Protein AF-A0A0D2BP57-F1 (afdb_monomer)

Organism: NCBI:txid348802

Secondary structure (DSSP, 8-state):
--HHHHHHHHHHHHHHHHHHTTEEEEEE-HHHHHHHHHHHHHHHTTSGGGSSS--TTB-TTS-B-SS-SS-HHHHHHHHHT--GGGEEEEESS-TTGGGTT---SGGGSTT--TTTT----TTS-HHHHHHHHHHHHHHHHS--

Radius of gyration: 25.14 Å; Cα contacts (8 Å, |Δi|>4): 83; chains: 1; bounding box: 43×56×70 Å

Nearest PDB structures (foldseek):
  3up4-assembly3_A  TM=8.347E-01  e=2.269E-01  Pseudomonas putida

Sequence (144 aa):
MGALEGTADYFVRLIRKFSIQQALSFDVKQRVQDDFNTHTQTVMQNLVWTGSCRSWFKNSRGRITGVWPGSGLHYREFLQSDRWEDFEWKYNGNHFDSWGLGFSQAEREENADLSYWIKTYPNMPLDALQRVYDDQDLARRGAC

Mean predicted aligned error: 10.17 Å

pLDDT: mean 86.43, std 13.28, range [38.19, 98.56]

Solvent-accessible surface area (backbone atoms only — not comparable to full-atom values): 9074 Å² total; per-residue (Å²): 137,52,73,68,53,45,50,51,52,37,52,52,54,52,51,50,52,38,62,63,52,50,47,71,49,72,48,73,35,66,69,54,56,50,51,52,52,55,50,38,56,61,54,38,70,82,38,84,85,61,52,93,70,89,48,95,42,38,49,99,85,65,49,79,74,69,72,74,82,66,54,74,65,57,53,43,52,57,52,70,60,65,66,64,84,53,41,48,78,40,65,69,87,58,85,64,61,60,46,72,90,66,73,56,74,52,82,73,42,98,84,51,71,87,58,74,84,71,72,90,54,99,80,59,60,67,71,64,54,51,55,54,53,53,51,54,55,48,58,65,70,64,74,123

Structure (mmCIF, N/CA/C/O backbone):
data_AF-A0A0D2BP57-F1
#
_entry.id   AF-A0A0D2BP57-F1
#
loop_
_atom_site.group_PDB
_atom_site.id
_atom_site.type_symbol
_atom_site.label_atom_id
_atom_site.label_alt_id
_atom_site.label_comp_id
_atom_site.label_asym_id
_atom_site.label_entity_id
_atom_site.label_seq_id
_atom_site.pdbx_PDB_ins_code
_atom_site.Cartn_x
_atom_site.Cartn_y
_atom_site.Cartn_z
_atom_site.occupancy
_atom_site.B_iso_or_equiv
_atom_site.auth_seq_id
_atom_site.auth_comp_id
_atom_site.auth_asym_id
_atom_site.auth_atom_id
_atom_site.pdbx_PDB_model_num
ATOM 1 N N . MET A 1 1 ? 16.487 6.060 4.044 1.00 54.97 1 MET A N 1
ATOM 2 C CA . MET A 1 1 ? 15.350 5.137 4.188 1.00 54.97 1 MET A CA 1
ATOM 3 C C . MET A 1 1 ? 15.258 4.260 2.945 1.00 54.97 1 MET A C 1
ATOM 5 O O . MET A 1 1 ? 14.998 4.792 1.871 1.00 54.97 1 MET A O 1
ATOM 9 N N . GLY A 1 2 ? 15.625 2.978 3.037 1.00 85.38 2 GLY A N 1
ATOM 10 C CA . GLY A 1 2 ? 15.801 2.083 1.874 1.00 85.38 2 GLY A CA 1
ATOM 11 C C . GLY A 1 2 ? 14.509 1.409 1.387 1.00 85.38 2 GLY A C 1
ATOM 12 O O . GLY A 1 2 ? 13.473 1.507 2.036 1.00 85.38 2 GLY A O 1
ATOM 13 N N . ALA A 1 3 ? 14.566 0.670 0.269 1.00 88.62 3 ALA A N 1
ATOM 14 C CA . ALA A 1 3 ? 13.409 -0.072 -0.265 1.00 88.62 3 ALA A CA 1
ATOM 15 C C . ALA A 1 3 ? 12.840 -1.099 0.736 1.00 88.62 3 ALA A C 1
ATOM 17 O O . ALA A 1 3 ? 11.626 -1.249 0.850 1.00 88.62 3 ALA A O 1
ATOM 18 N N . LEU A 1 4 ? 13.715 -1.758 1.503 1.00 93.94 4 LEU A N 1
ATOM 19 C CA . LEU A 1 4 ? 13.321 -2.700 2.557 1.00 93.94 4 LEU A CA 1
ATOM 20 C C . LEU A 1 4 ? 12.540 -2.014 3.680 1.00 93.94 4 LEU A C 1
ATOM 22 O O . LEU A 1 4 ? 11.551 -2.550 4.162 1.00 93.94 4 LEU A O 1
ATOM 26 N N . GLU A 1 5 ? 12.960 -0.813 4.061 1.00 95.19 5 GLU A N 1
ATOM 27 C CA . GLU A 1 5 ? 12.327 -0.047 5.129 1.00 95.19 5 GLU A CA 1
ATOM 28 C C . GLU A 1 5 ? 10.946 0.460 4.710 1.00 95.19 5 GLU A C 1
ATOM 30 O O . GLU A 1 5 ? 9.987 0.291 5.453 1.00 95.19 5 GLU A O 1
ATOM 35 N N . GLY A 1 6 ? 10.814 0.974 3.480 1.00 95.19 6 GLY A N 1
ATOM 36 C CA . GLY A 1 6 ? 9.507 1.344 2.928 1.00 95.19 6 GLY A CA 1
ATOM 37 C C . GLY A 1 6 ? 8.553 0.149 2.826 1.00 95.19 6 GLY A C 1
ATOM 38 O O . GLY A 1 6 ? 7.365 0.280 3.107 1.00 95.19 6 GLY A O 1
ATOM 39 N N . THR A 1 7 ? 9.078 -1.030 2.481 1.00 96.31 7 THR A N 1
ATOM 40 C CA . THR A 1 7 ? 8.291 -2.274 2.436 1.00 96.31 7 THR A CA 1
ATOM 41 C C . THR A 1 7 ? 7.828 -2.689 3.832 1.00 96.31 7 THR A C 1
ATOM 43 O O . THR A 1 7 ? 6.660 -3.022 4.018 1.00 96.31 7 THR A O 1
ATOM 46 N N . ALA A 1 8 ? 8.721 -2.646 4.823 1.00 97.31 8 ALA A N 1
ATOM 47 C CA . ALA A 1 8 ? 8.386 -2.967 6.206 1.00 97.31 8 ALA A CA 1
ATOM 48 C C . ALA A 1 8 ? 7.322 -2.009 6.765 1.00 97.31 8 ALA A C 1
ATOM 50 O O . ALA A 1 8 ? 6.328 -2.469 7.325 1.00 97.31 8 ALA A O 1
ATOM 51 N N . ASP A 1 9 ? 7.482 -0.701 6.548 1.00 97.00 9 ASP A N 1
ATOM 52 C CA . ASP A 1 9 ? 6.501 0.313 6.950 1.00 97.00 9 ASP A CA 1
ATOM 53 C C . ASP A 1 9 ? 5.122 0.073 6.309 1.00 97.00 9 ASP A C 1
ATOM 55 O O . ASP A 1 9 ? 4.099 0.090 6.996 1.00 97.00 9 ASP A O 1
ATOM 59 N N . TYR A 1 10 ? 5.086 -0.241 5.010 1.00 97.56 10 TYR A N 1
ATOM 60 C CA . TYR A 1 10 ? 3.851 -0.604 4.313 1.00 97.56 10 TYR A CA 1
ATOM 61 C C . TYR A 1 10 ? 3.145 -1.803 4.958 1.00 97.56 10 TYR A C 1
ATOM 63 O O . TYR A 1 10 ? 1.948 -1.731 5.243 1.00 97.56 10 TYR A O 1
ATOM 71 N N . PHE A 1 11 ? 3.874 -2.886 5.251 1.00 97.50 11 PHE A N 1
ATOM 72 C CA . PHE A 1 11 ? 3.282 -4.055 5.904 1.00 97.50 11 PHE A CA 1
ATOM 73 C C . PHE A 1 11 ? 2.797 -3.752 7.323 1.00 97.50 11 PHE A C 1
ATOM 75 O O . PHE A 1 11 ? 1.740 -4.243 7.712 1.00 97.50 11 PHE A O 1
ATOM 82 N N . VAL A 1 12 ? 3.503 -2.911 8.085 1.00 97.94 12 VAL A N 1
ATOM 83 C CA . VAL A 1 12 ? 3.042 -2.472 9.412 1.00 97.94 12 VAL A CA 1
ATOM 84 C C . VAL A 1 12 ? 1.715 -1.716 9.305 1.00 97.94 12 VAL A C 1
ATOM 86 O O . VAL A 1 12 ? 0.783 -2.015 10.054 1.00 97.94 12 VAL A O 1
ATOM 89 N N . ARG A 1 13 ? 1.584 -0.779 8.355 1.00 97.75 13 ARG A N 1
ATOM 90 C CA . ARG A 1 13 ? 0.329 -0.042 8.118 1.00 97.75 13 ARG A CA 1
ATOM 91 C C . ARG A 1 13 ? -0.808 -0.968 7.672 1.00 97.75 13 ARG A C 1
ATOM 93 O O . ARG A 1 13 ? -1.917 -0.865 8.203 1.00 97.75 13 ARG A O 1
ATOM 100 N N . LEU A 1 14 ? -0.522 -1.919 6.783 1.00 97.69 14 LEU A N 1
ATOM 101 C CA . LEU A 1 14 ? -1.483 -2.920 6.312 1.00 97.69 14 LEU A CA 1
ATOM 102 C C . LEU A 1 14 ? -1.988 -3.822 7.453 1.00 97.69 14 LEU A C 1
ATOM 104 O O . LEU A 1 14 ? -3.196 -3.984 7.629 1.00 97.69 14 LEU A O 1
ATOM 108 N N . ILE A 1 15 ? -1.078 -4.362 8.271 1.00 97.56 15 ILE A N 1
ATOM 109 C CA . ILE A 1 15 ? -1.416 -5.211 9.426 1.00 97.56 15 ILE A CA 1
ATOM 110 C C . ILE A 1 15 ? -2.186 -4.409 10.479 1.00 97.56 15 ILE A C 1
ATOM 112 O O . ILE A 1 15 ? -3.158 -4.900 11.051 1.00 97.56 15 ILE A O 1
ATOM 116 N N . ARG A 1 16 ? -1.809 -3.147 10.712 1.00 96.81 16 ARG A N 1
ATOM 117 C CA . ARG A 1 16 ? -2.541 -2.265 11.627 1.00 96.81 16 ARG A CA 1
ATOM 118 C C . ARG A 1 16 ? -3.988 -2.073 11.173 1.00 96.81 16 ARG A C 1
ATOM 120 O O . ARG A 1 16 ? -4.890 -2.182 12.001 1.00 96.81 16 ARG A O 1
ATOM 127 N N . LYS A 1 17 ? -4.224 -1.836 9.877 1.00 95.50 17 LYS A N 1
ATOM 128 C CA . LYS A 1 17 ? -5.580 -1.764 9.308 1.00 95.50 17 LYS A CA 1
ATOM 129 C C . LYS A 1 17 ? -6.341 -3.075 9.513 1.00 95.50 17 LYS A C 1
ATOM 131 O O . LYS A 1 17 ? -7.482 -3.029 9.968 1.00 95.50 17 LYS A O 1
ATOM 136 N N . PHE A 1 18 ? -5.713 -4.212 9.210 1.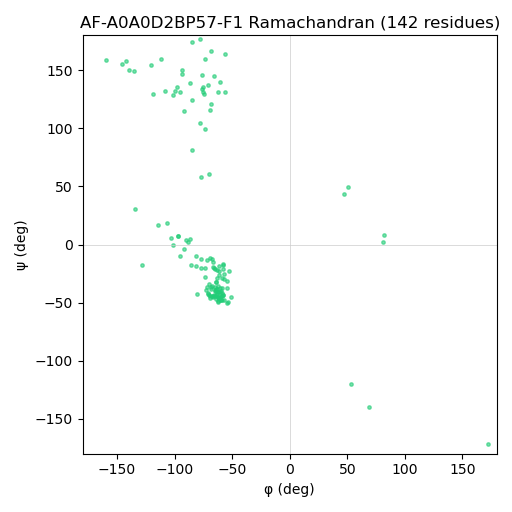00 95.38 18 PHE A N 1
ATOM 137 C CA . PHE A 1 18 ? -6.298 -5.542 9.397 1.00 95.38 18 PHE A CA 1
ATOM 138 C C . PHE A 1 18 ? -6.788 -5.755 10.837 1.00 95.38 18 PHE A C 1
ATOM 140 O O . PHE A 1 18 ? -7.953 -6.097 11.041 1.00 95.38 18 PHE A O 1
ATOM 147 N N . SER A 1 19 ? -5.941 -5.459 11.828 1.00 93.81 19 SER A N 1
ATOM 148 C CA . SER A 1 19 ? -6.280 -5.621 13.245 1.00 93.81 19 SER A CA 1
ATOM 149 C C . SER A 1 19 ? -7.342 -4.630 13.730 1.00 93.81 19 SER A C 1
ATOM 151 O O . SER A 1 19 ? -8.290 -5.040 14.392 1.00 93.81 19 SER A O 1
ATOM 153 N N . ILE A 1 20 ? -7.223 -3.336 13.397 1.00 92.31 20 ILE A N 1
ATOM 154 C CA . ILE A 1 20 ? -8.174 -2.298 13.853 1.00 92.31 20 ILE A CA 1
ATOM 155 C C . ILE A 1 20 ? -9.583 -2.554 13.315 1.00 92.31 20 ILE A C 1
ATOM 157 O O . ILE A 1 20 ? -10.573 -2.323 14.006 1.00 92.31 20 ILE A O 1
ATOM 161 N N . GLN A 1 21 ? -9.685 -3.013 12.071 1.00 93.44 21 GLN A N 1
ATOM 162 C CA . GLN A 1 21 ? -10.976 -3.264 11.439 1.00 93.44 21 GLN A CA 1
ATOM 163 C C . GLN A 1 21 ? -11.500 -4.681 11.693 1.00 93.44 21 GLN A C 1
ATOM 165 O O . GLN A 1 21 ? -12.543 -5.027 11.151 1.00 93.44 21 GLN A O 1
ATOM 170 N N . GLN A 1 22 ? -10.776 -5.498 12.470 1.00 93.94 22 GLN A N 1
ATOM 171 C CA . GLN A 1 22 ? -11.106 -6.904 12.723 1.00 93.94 22 GLN A CA 1
ATOM 172 C C . GLN A 1 22 ? -11.460 -7.666 11.435 1.00 93.94 22 GLN A C 1
ATOM 174 O O . GLN A 1 22 ? -12.424 -8.431 11.373 1.00 93.94 22 GLN A O 1
ATOM 179 N N . ALA A 1 23 ? -10.679 -7.433 10.378 1.00 95.31 23 ALA A N 1
ATOM 180 C CA . ALA A 1 23 ? -10.849 -8.169 9.136 1.00 95.31 23 ALA A CA 1
ATOM 181 C C . ALA A 1 23 ? -10.512 -9.651 9.364 1.00 95.31 23 ALA A C 1
ATOM 183 O O . ALA A 1 23 ? -9.610 -9.992 10.123 1.00 95.31 23 ALA A O 1
ATOM 184 N N . LEU A 1 24 ? -11.234 -10.540 8.686 1.00 95.62 24 LEU A N 1
ATOM 185 C CA . LEU A 1 24 ? -10.982 -11.979 8.726 1.00 95.62 24 LEU A CA 1
ATOM 186 C C . LEU A 1 24 ? -9.835 -12.357 7.784 1.00 95.62 24 LEU A C 1
ATOM 188 O O . LEU A 1 24 ? -8.970 -13.158 8.122 1.00 95.62 24 LEU A O 1
ATOM 192 N N . SER A 1 25 ? -9.837 -11.776 6.587 1.00 96.62 25 SER A N 1
ATOM 193 C CA . SER A 1 25 ? -8.806 -11.995 5.575 1.00 96.62 25 SER A CA 1
ATOM 194 C C . SER A 1 25 ? -8.803 -10.853 4.569 1.00 96.62 25 SER A C 1
ATOM 196 O O . SER A 1 25 ? -9.830 -10.203 4.364 1.00 96.62 25 SER A O 1
ATOM 198 N N . PHE A 1 26 ? -7.688 -10.671 3.876 1.00 97.00 26 PHE A N 1
ATOM 199 C CA . PHE A 1 26 ? -7.603 -9.793 2.718 1.00 97.00 26 PHE A CA 1
ATOM 200 C C . PHE A 1 26 ? -6.743 -10.430 1.633 1.00 97.00 26 PHE A C 1
ATOM 202 O O . PHE A 1 26 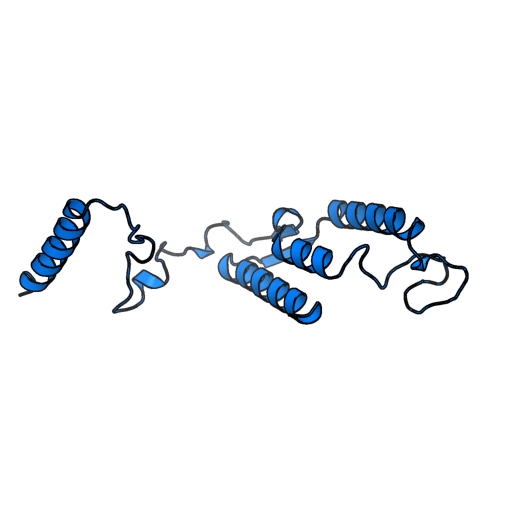? -5.823 -11.186 1.941 1.00 97.00 26 PHE A O 1
ATOM 209 N N . ASP A 1 27 ? -7.043 -10.108 0.380 1.00 98.06 27 ASP A N 1
ATOM 210 C CA . ASP A 1 27 ? -6.234 -10.500 -0.774 1.00 98.06 27 ASP A CA 1
ATOM 211 C C . ASP A 1 27 ? -6.271 -9.408 -1.849 1.00 98.06 27 ASP A C 1
ATOM 213 O O . ASP A 1 27 ? -7.203 -8.603 -1.901 1.00 98.06 27 ASP A O 1
ATOM 217 N N . VAL A 1 28 ? -5.255 -9.342 -2.705 1.00 97.81 28 VAL A N 1
ATOM 218 C CA . VAL A 1 28 ? -5.223 -8.391 -3.823 1.00 97.81 28 VAL A CA 1
ATOM 219 C C . VAL A 1 28 ? -6.186 -8.870 -4.904 1.00 97.81 28 VAL A C 1
ATOM 221 O O . VAL A 1 28 ? -6.092 -10.006 -5.370 1.00 97.81 28 VAL A O 1
ATOM 224 N N . LYS A 1 29 ? -7.075 -7.989 -5.376 1.00 98.56 29 LYS A N 1
ATOM 225 C CA . LYS A 1 29 ? -8.031 -8.319 -6.444 1.00 98.56 29 LYS A CA 1
ATOM 226 C C . LYS A 1 29 ? -7.296 -8.821 -7.688 1.00 98.56 29 LYS A C 1
ATOM 228 O O . LYS A 1 29 ? -6.402 -8.138 -8.186 1.00 98.56 29 LYS A O 1
ATOM 233 N N . GLN A 1 30 ? -7.739 -9.949 -8.251 1.00 98.25 30 GLN A N 1
ATOM 234 C CA . GLN A 1 30 ? -7.110 -10.562 -9.431 1.00 98.25 30 GLN A CA 1
ATOM 235 C C . GLN A 1 30 ? -6.918 -9.563 -10.583 1.00 98.25 30 GLN A C 1
ATOM 237 O O . GLN A 1 30 ? -5.819 -9.441 -11.112 1.00 98.25 30 GLN A O 1
ATOM 242 N N . ARG A 1 31 ? -7.948 -8.757 -10.886 1.00 98.31 31 ARG A N 1
ATOM 243 C CA . ARG A 1 31 ? -7.870 -7.718 -11.929 1.00 98.31 31 ARG A CA 1
ATOM 244 C C . ARG A 1 31 ? -6.701 -6.745 -11.728 1.00 98.31 31 ARG A C 1
ATOM 246 O O . ARG A 1 31 ? -6.065 -6.350 -12.691 1.00 98.31 31 ARG A O 1
ATOM 253 N N . VAL A 1 32 ? -6.392 -6.385 -10.479 1.00 98.19 32 VAL A N 1
ATOM 254 C CA . VAL A 1 32 ? -5.304 -5.447 -10.164 1.00 98.19 32 VAL A CA 1
ATOM 255 C C . VAL A 1 32 ? -3.953 -6.120 -10.383 1.00 98.19 32 VAL A C 1
ATOM 257 O O . VAL A 1 32 ? -3.036 -5.499 -10.916 1.00 98.19 32 VAL A O 1
ATOM 260 N N . GLN A 1 33 ? -3.831 -7.401 -10.020 1.00 97.50 33 GLN A N 1
ATOM 261 C CA . GLN A 1 33 ? -2.625 -8.180 -10.298 1.00 97.50 33 GLN A CA 1
ATOM 262 C C . GLN A 1 33 ? -2.383 -8.311 -11.810 1.00 97.50 33 GLN A C 1
ATOM 264 O O . GLN A 1 33 ? -1.244 -8.185 -12.264 1.00 97.50 33 GLN A O 1
ATOM 269 N N . ASP A 1 34 ? -3.441 -8.528 -12.593 1.00 98.12 34 ASP A N 1
ATOM 270 C CA . ASP A 1 34 ? -3.370 -8.646 -14.053 1.00 98.12 34 ASP A CA 1
ATOM 271 C C . ASP A 1 34 ? -2.988 -7.315 -14.716 1.00 98.12 34 ASP A C 1
ATOM 273 O O . ASP A 1 34 ? -2.086 -7.284 -15.563 1.00 98.12 34 ASP A O 1
ATOM 277 N N . ASP A 1 35 ? -3.596 -6.208 -14.280 1.00 98.06 35 ASP A N 1
ATOM 278 C CA . ASP A 1 35 ? -3.273 -4.852 -14.737 1.00 98.06 35 ASP A CA 1
ATOM 279 C C . ASP A 1 35 ? -1.811 -4.502 -14.420 1.00 98.06 35 ASP A C 1
ATOM 281 O O . ASP A 1 35 ? -1.056 -4.072 -15.300 1.00 98.06 35 ASP A O 1
ATOM 285 N N . PHE A 1 36 ? -1.368 -4.764 -13.184 1.00 96.31 36 PHE A N 1
ATOM 286 C CA . PHE A 1 36 ? 0.015 -4.541 -12.763 1.00 96.31 36 PHE A CA 1
ATOM 287 C C . PHE A 1 36 ? 0.999 -5.372 -13.591 1.00 96.31 36 PHE A C 1
ATOM 289 O O . PHE A 1 36 ? 2.019 -4.858 -14.060 1.00 96.31 36 PHE A O 1
ATOM 296 N N . ASN A 1 37 ? 0.694 -6.651 -13.812 1.00 95.19 37 ASN A N 1
ATOM 297 C CA . ASN A 1 37 ? 1.520 -7.543 -14.616 1.00 95.19 37 ASN A CA 1
ATOM 298 C C . ASN A 1 37 ? 1.628 -7.068 -16.068 1.00 95.19 37 ASN A C 1
ATOM 300 O O . ASN A 1 37 ? 2.729 -7.059 -16.626 1.00 95.19 37 ASN A O 1
ATOM 304 N N . THR A 1 38 ? 0.510 -6.673 -16.673 1.00 96.81 38 THR A N 1
ATOM 305 C CA . THR A 1 38 ? 0.452 -6.189 -18.059 1.00 96.81 38 THR A CA 1
ATOM 306 C C . THR A 1 38 ? 1.250 -4.899 -18.220 1.00 96.81 38 THR A C 1
ATOM 308 O O . THR A 1 38 ? 2.090 -4.793 -19.122 1.00 96.81 38 THR A O 1
ATOM 311 N N . HIS A 1 39 ? 1.064 -3.949 -17.302 1.00 95.88 39 HIS A N 1
ATOM 312 C CA . HIS A 1 39 ? 1.806 -2.695 -17.293 1.00 95.88 39 HIS A CA 1
ATOM 313 C C . HIS A 1 39 ? 3.309 -2.932 -17.102 1.00 95.88 39 HIS A C 1
ATOM 315 O O . HIS A 1 39 ? 4.117 -2.466 -17.905 1.00 95.88 39 HIS A O 1
ATOM 321 N N . THR A 1 40 ? 3.684 -3.734 -16.099 1.00 94.88 40 THR A N 1
ATOM 322 C CA . THR A 1 40 ? 5.082 -4.064 -15.794 1.00 94.88 40 THR A CA 1
ATOM 323 C C . THR A 1 40 ? 5.788 -4.637 -17.013 1.00 94.88 40 THR A C 1
ATOM 325 O O . THR A 1 40 ? 6.854 -4.153 -17.383 1.00 94.88 40 THR A O 1
ATOM 328 N N . GLN A 1 41 ? 5.208 -5.640 -17.679 1.00 94.19 41 GLN A N 1
ATOM 329 C CA . GLN A 1 41 ? 5.875 -6.241 -18.835 1.00 94.19 41 GLN A CA 1
ATOM 330 C C . GLN A 1 41 ? 5.974 -5.285 -20.024 1.00 94.19 41 GLN A C 1
ATOM 332 O O . GLN A 1 41 ? 6.990 -5.304 -20.712 1.00 94.19 41 GLN A O 1
ATOM 337 N N . THR A 1 42 ? 4.970 -4.433 -20.241 1.00 94.44 42 THR A N 1
ATOM 338 C CA . THR A 1 42 ? 5.014 -3.401 -21.289 1.00 94.44 42 THR A CA 1
ATOM 339 C C . THR A 1 42 ? 6.145 -2.404 -21.038 1.00 94.44 42 THR A C 1
ATOM 341 O O . THR A 1 42 ? 6.924 -2.108 -21.939 1.00 94.44 42 THR A O 1
ATOM 344 N N . VAL A 1 43 ? 6.297 -1.929 -19.799 1.00 93.19 43 VAL A N 1
ATOM 345 C CA . VAL A 1 43 ? 7.380 -1.004 -19.429 1.00 93.19 43 VAL A CA 1
ATOM 346 C C . VAL A 1 43 ? 8.747 -1.676 -19.559 1.00 93.19 43 VAL A C 1
ATOM 348 O O . VAL A 1 43 ? 9.667 -1.090 -20.128 1.00 93.19 43 VAL A O 1
ATOM 351 N N . MET A 1 44 ? 8.878 -2.920 -19.087 1.00 92.38 44 MET A N 1
ATOM 352 C CA . MET A 1 44 ? 10.148 -3.654 -19.099 1.00 92.38 44 MET A CA 1
ATOM 353 C C . MET A 1 44 ? 10.729 -3.834 -20.505 1.00 92.38 44 MET A C 1
ATOM 355 O O . MET A 1 44 ? 11.949 -3.864 -20.629 1.00 92.38 44 MET A O 1
ATOM 359 N N . GLN A 1 45 ? 9.900 -3.890 -21.558 1.00 90.06 45 GLN A N 1
ATOM 360 C CA . GLN A 1 45 ? 10.360 -3.955 -22.956 1.00 90.06 45 GLN A CA 1
ATOM 361 C C . GLN A 1 45 ? 11.323 -2.823 -23.327 1.00 90.06 45 GLN A C 1
ATOM 363 O O . GLN A 1 45 ? 12.241 -3.043 -24.112 1.00 90.06 45 GLN A O 1
ATOM 368 N N . ASN A 1 46 ? 11.153 -1.651 -22.714 1.00 90.06 46 ASN A N 1
ATOM 369 C CA . ASN A 1 46 ? 11.939 -0.452 -22.992 1.00 90.06 46 ASN A CA 1
ATOM 370 C C . ASN A 1 46 ? 13.104 -0.248 -22.006 1.00 90.06 46 ASN A C 1
ATOM 372 O O . ASN A 1 46 ? 13.744 0.802 -22.018 1.00 90.06 46 ASN A O 1
ATOM 376 N N . LEU A 1 47 ? 13.374 -1.219 -21.128 1.00 88.69 47 LEU A N 1
ATOM 377 C CA . LEU A 1 47 ? 14.432 -1.149 -20.121 1.00 88.69 47 LEU A CA 1
ATOM 378 C C . LEU A 1 47 ? 15.553 -2.149 -20.426 1.00 88.69 47 LEU A C 1
ATOM 380 O O . LEU A 1 47 ? 15.354 -3.159 -21.093 1.00 88.69 47 LEU A O 1
ATOM 384 N N . VAL A 1 48 ? 16.739 -1.911 -19.859 1.00 86.94 48 VAL A N 1
ATOM 385 C CA . VAL A 1 48 ? 17.947 -2.740 -20.069 1.00 86.94 48 VAL A CA 1
ATOM 386 C C . VAL A 1 48 ? 17.770 -4.221 -19.685 1.00 86.94 48 VAL A C 1
ATOM 388 O O . VAL A 1 48 ? 18.544 -5.085 -20.095 1.00 86.94 48 VAL A O 1
ATOM 391 N N . TRP A 1 49 ? 16.731 -4.538 -18.911 1.00 83.19 49 TRP A N 1
ATOM 392 C CA . TRP A 1 49 ? 16.457 -5.875 -18.391 1.00 83.19 49 TRP A CA 1
ATOM 393 C C . TRP A 1 49 ? 16.100 -6.908 -19.472 1.00 83.19 49 TRP A C 1
ATOM 395 O O . TRP A 1 49 ? 16.239 -8.106 -19.223 1.00 83.19 49 TRP A O 1
ATOM 405 N N . THR A 1 50 ? 15.690 -6.480 -20.671 1.00 81.75 50 THR A N 1
ATOM 406 C CA . THR A 1 50 ? 15.268 -7.363 -21.779 1.00 81.75 50 THR A CA 1
ATOM 407 C C . THR A 1 50 ? 16.389 -7.785 -22.725 1.00 81.75 50 THR A C 1
ATOM 409 O O . THR A 1 50 ? 16.136 -8.519 -23.681 1.00 81.75 50 THR A O 1
ATOM 412 N N . GLY A 1 51 ? 17.636 -7.397 -22.443 1.00 80.69 51 GLY A N 1
ATOM 413 C CA . GLY A 1 51 ? 18.798 -7.806 -23.232 1.00 80.69 51 GLY A CA 1
ATOM 414 C C . GLY A 1 51 ? 18.960 -9.330 -23.360 1.00 80.69 51 GLY A C 1
ATOM 415 O O . GLY A 1 51 ? 18.397 -10.121 -22.594 1.00 80.69 51 GLY A O 1
ATOM 416 N N . SER A 1 52 ? 19.776 -9.762 -24.323 1.00 78.25 52 SER A N 1
ATOM 417 C CA . SER A 1 52 ? 20.018 -11.182 -24.636 1.00 78.25 52 SER A CA 1
ATOM 418 C C . SER A 1 52 ? 20.671 -11.972 -23.491 1.00 78.25 52 SER A C 1
ATOM 420 O O . SER A 1 52 ? 20.496 -13.188 -23.406 1.00 78.25 52 SER A O 1
ATOM 422 N N . CYS A 1 53 ? 21.350 -11.301 -22.556 1.00 79.56 53 CYS A N 1
ATOM 423 C CA . CYS A 1 53 ? 22.003 -11.923 -21.404 1.00 79.56 53 CYS A CA 1
ATOM 424 C C . CYS A 1 53 ? 21.016 -12.678 -20.499 1.00 79.56 53 CYS A C 1
ATOM 426 O O . CYS A 1 53 ? 19.913 -12.207 -20.218 1.00 79.56 53 CYS A O 1
ATOM 428 N N . ARG A 1 54 ? 21.414 -13.851 -19.993 1.00 79.88 54 ARG A N 1
ATOM 429 C CA . ARG A 1 54 ? 20.679 -14.535 -18.917 1.00 79.88 54 ARG A CA 1
ATOM 430 C C . ARG A 1 54 ? 20.956 -13.823 -17.595 1.00 79.88 54 ARG A C 1
ATOM 432 O O . ARG A 1 54 ? 22.100 -13.496 -17.300 1.00 79.88 54 ARG A O 1
ATOM 439 N N . SER A 1 55 ? 19.916 -13.602 -16.802 1.00 84.94 55 SER A N 1
ATOM 440 C CA . SER A 1 55 ? 20.010 -12.979 -15.481 1.00 84.94 55 SER A CA 1
ATOM 441 C C . SER A 1 55 ? 19.028 -13.643 -14.520 1.00 84.94 55 SER A C 1
ATOM 443 O O . SER A 1 55 ? 18.039 -14.230 -14.955 1.00 84.94 55 SER A O 1
ATOM 445 N N . TRP A 1 56 ? 19.280 -13.523 -13.215 1.00 88.38 56 TRP A N 1
ATOM 446 C CA . TRP A 1 56 ? 18.370 -14.009 -12.168 1.00 88.38 56 TRP A CA 1
ATOM 447 C C . TRP A 1 56 ? 16.991 -13.329 -12.192 1.00 88.38 56 TRP A C 1
ATOM 449 O O . TRP A 1 56 ? 16.016 -13.900 -11.716 1.00 88.38 56 TRP A O 1
ATOM 459 N N . PHE A 1 57 ? 16.889 -12.128 -12.770 1.00 88.38 57 PHE A N 1
ATOM 460 C CA . PHE A 1 57 ? 15.636 -11.373 -12.866 1.00 88.38 57 PHE A CA 1
ATOM 461 C C . PHE A 1 57 ? 14.731 -11.820 -14.016 1.00 88.38 57 PHE A C 1
ATOM 463 O O . PHE A 1 57 ? 13.590 -11.360 -14.098 1.00 88.38 57 PHE A O 1
ATOM 470 N N . LYS A 1 58 ? 15.238 -12.679 -14.907 1.00 88.50 58 LYS A N 1
ATOM 471 C CA . LYS A 1 58 ? 14.576 -13.108 -16.136 1.00 88.50 58 LYS A CA 1
ATOM 472 C C . LYS A 1 58 ? 14.356 -14.615 -16.114 1.00 88.50 58 LYS A C 1
ATOM 474 O O . LYS A 1 58 ? 15.288 -15.386 -15.897 1.00 88.50 58 LYS A O 1
ATOM 479 N N . ASN A 1 59 ? 13.129 -15.049 -16.381 1.00 88.44 59 ASN A N 1
ATOM 480 C CA . ASN A 1 59 ? 12.825 -16.476 -16.452 1.00 88.44 59 ASN A CA 1
ATOM 481 C C . ASN A 1 59 ? 13.280 -17.106 -17.788 1.00 88.44 59 ASN A C 1
ATOM 483 O O . ASN A 1 59 ? 13.742 -16.422 -18.704 1.00 88.44 59 ASN A O 1
ATOM 487 N N . SER A 1 60 ? 13.113 -18.425 -17.928 1.00 85.75 60 SER A N 1
ATOM 488 C CA . SER A 1 60 ? 13.489 -19.170 -19.144 1.00 85.75 60 SER A CA 1
ATOM 489 C C . SER A 1 60 ? 12.748 -18.733 -20.414 1.00 85.75 60 SER A C 1
ATOM 491 O O . SER A 1 60 ? 13.225 -19.002 -21.511 1.00 85.75 60 SER A O 1
ATOM 493 N N . ARG A 1 61 ? 11.611 -18.038 -20.278 1.00 86.06 61 ARG A N 1
ATOM 494 C CA . ARG A 1 61 ? 10.803 -17.495 -21.382 1.00 86.06 61 ARG A CA 1
ATOM 495 C C . ARG A 1 61 ? 11.096 -16.017 -21.665 1.00 86.06 61 ARG A C 1
ATOM 497 O O . ARG A 1 61 ? 10.376 -15.395 -22.436 1.00 86.06 61 ARG A O 1
ATOM 504 N N . GLY A 1 62 ? 12.109 -15.436 -21.023 1.00 84.50 62 GLY A N 1
ATOM 505 C CA . GLY A 1 62 ? 12.488 -14.039 -21.220 1.00 84.50 62 GLY A CA 1
ATOM 506 C C . GLY A 1 62 ? 11.645 -13.017 -20.449 1.00 84.50 62 GLY A C 1
ATOM 507 O O . GLY A 1 62 ? 11.897 -11.822 -20.569 1.00 84.50 62 GLY A O 1
ATOM 508 N N . ARG A 1 63 ? 10.678 -13.458 -19.633 1.00 89.44 63 ARG A N 1
ATOM 509 C CA . ARG A 1 63 ? 9.831 -12.570 -18.824 1.00 89.44 63 ARG A CA 1
ATOM 510 C C . ARG A 1 63 ? 10.610 -12.063 -17.612 1.00 89.44 63 ARG A C 1
ATOM 512 O O . ARG A 1 63 ? 11.243 -12.860 -16.915 1.00 89.44 63 ARG A O 1
ATOM 519 N N . ILE A 1 64 ? 10.522 -10.762 -17.343 1.00 91.06 64 ILE A N 1
ATOM 520 C CA . ILE A 1 64 ? 11.169 -10.129 -16.189 1.00 91.06 64 ILE A CA 1
ATOM 521 C C . ILE A 1 64 ? 10.259 -10.263 -14.969 1.00 91.06 64 ILE A C 1
ATOM 523 O O . ILE A 1 64 ? 9.095 -9.866 -15.019 1.00 91.06 64 ILE A O 1
ATOM 527 N N . THR A 1 65 ? 10.773 -10.846 -13.887 1.00 90.88 65 THR A N 1
ATOM 528 C CA . THR A 1 65 ? 9.985 -11.178 -12.686 1.00 90.88 65 THR A CA 1
ATOM 529 C C . THR A 1 65 ? 10.586 -10.665 -11.385 1.00 90.88 65 THR A C 1
ATOM 531 O O . THR A 1 65 ? 9.886 -10.626 -10.383 1.00 90.88 65 THR A O 1
ATOM 534 N N . GLY A 1 66 ? 11.872 -10.308 -11.366 1.00 87.69 66 GLY A N 1
ATOM 535 C CA . GLY A 1 66 ? 12.583 -10.031 -10.113 1.00 87.69 66 GLY A CA 1
ATOM 536 C C . GLY A 1 66 ? 12.777 -8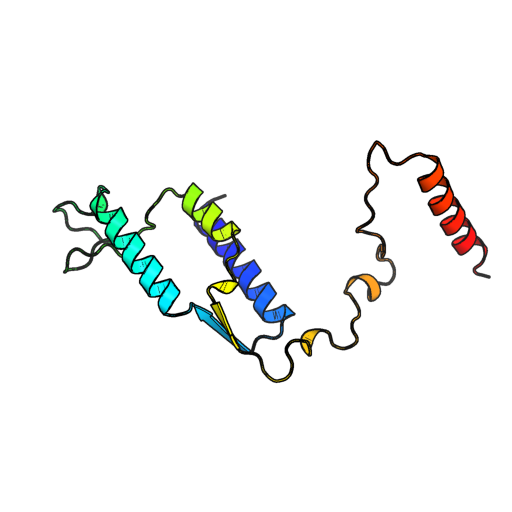.557 -9.758 1.00 87.69 66 GLY A C 1
ATO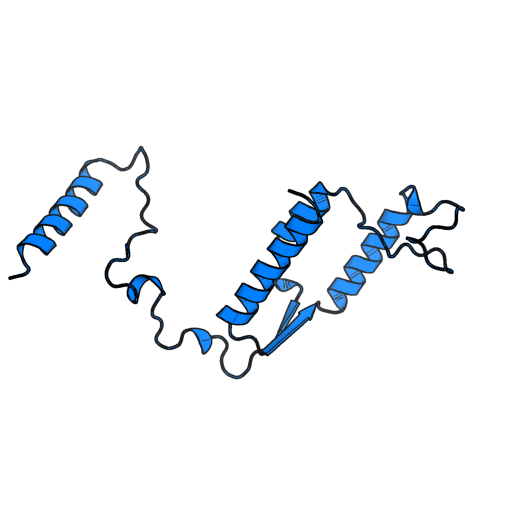M 537 O O . GLY A 1 66 ? 13.400 -8.278 -8.740 1.00 87.69 66 GLY A O 1
ATOM 538 N N . VAL A 1 67 ? 12.309 -7.616 -10.584 1.00 91.81 67 VAL A N 1
ATOM 539 C CA . VAL A 1 67 ? 12.570 -6.178 -10.396 1.00 91.81 67 VAL A CA 1
ATOM 540 C C . VAL A 1 67 ? 11.318 -5.328 -10.595 1.00 91.81 67 VAL A C 1
ATOM 542 O O . VAL A 1 67 ? 10.442 -5.662 -11.391 1.00 91.81 67 VAL A O 1
ATOM 545 N N . TRP A 1 68 ? 11.264 -4.208 -9.874 1.00 93.31 68 TRP A N 1
ATOM 546 C CA . TRP A 1 68 ? 10.221 -3.189 -9.991 1.00 93.31 68 TRP A CA 1
ATOM 547 C C . TRP A 1 68 ? 10.347 -2.403 -11.314 1.00 93.31 68 TRP A C 1
ATOM 549 O O . TRP A 1 68 ? 11.466 -2.019 -11.671 1.00 93.31 68 TRP A O 1
ATOM 559 N N . PRO A 1 69 ? 9.245 -2.120 -12.042 1.00 93.44 69 PRO A N 1
ATOM 560 C CA . PRO A 1 69 ? 9.253 -1.339 -13.287 1.00 93.44 69 PRO A CA 1
ATOM 561 C C . PRO A 1 69 ? 9.392 0.175 -13.033 1.00 93.44 69 PRO A C 1
ATOM 563 O O . PRO A 1 69 ? 8.533 0.964 -13.417 1.00 93.44 69 PRO A O 1
ATOM 566 N N . GLY A 1 70 ? 10.459 0.612 -12.364 1.00 92.44 70 GLY A N 1
ATOM 567 C CA . GLY A 1 70 ? 10.686 2.033 -12.100 1.00 92.44 70 GLY A CA 1
ATOM 568 C C . GLY A 1 70 ? 11.850 2.311 -11.157 1.00 92.44 70 GLY A C 1
ATOM 569 O O . GLY A 1 70 ? 12.609 1.416 -10.789 1.00 92.44 70 GLY A O 1
ATOM 570 N N . SER A 1 71 ? 11.987 3.573 -10.747 1.00 92.94 71 SER A N 1
ATOM 571 C CA . SER A 1 71 ? 12.998 3.973 -9.766 1.00 92.94 71 SER A CA 1
ATOM 572 C C . SER A 1 71 ? 12.630 3.507 -8.351 1.00 92.94 71 SER A C 1
ATOM 574 O O . SER A 1 71 ? 11.464 3.264 -8.034 1.00 92.94 71 SER A O 1
ATOM 576 N N . GLY A 1 72 ? 13.623 3.43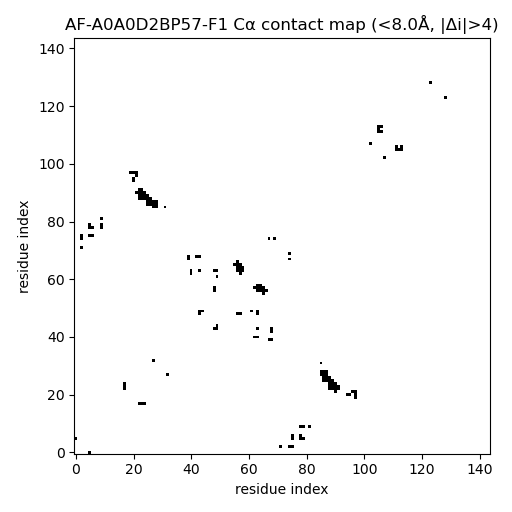1 -7.461 1.00 92.69 72 GLY A N 1
ATOM 577 C CA . GLY A 1 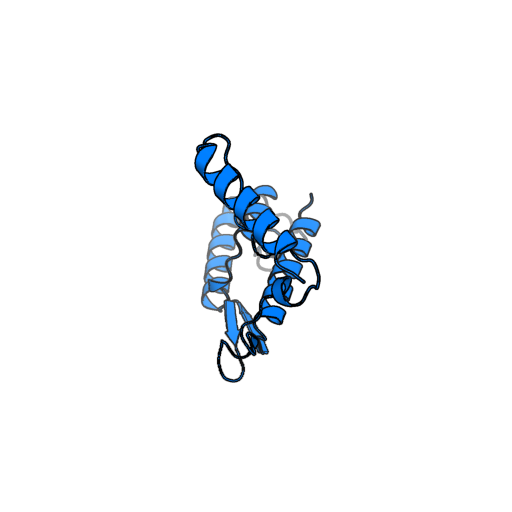72 ? 13.376 3.135 -6.045 1.00 92.69 72 GLY A CA 1
ATOM 578 C C . GLY A 1 72 ? 12.535 4.208 -5.337 1.00 92.69 72 GLY A C 1
ATOM 579 O O . GLY A 1 72 ? 11.788 3.889 -4.417 1.00 92.69 72 GLY A O 1
ATOM 580 N N . LEU A 1 73 ? 12.606 5.469 -5.786 1.00 93.94 73 LEU A N 1
ATOM 581 C CA . LEU A 1 73 ? 11.747 6.545 -5.279 1.00 93.94 73 LEU A CA 1
ATOM 582 C C . LEU A 1 73 ? 10.293 6.340 -5.704 1.00 93.94 73 LEU A C 1
ATOM 584 O O . LEU A 1 73 ? 9.413 6.404 -4.852 1.00 93.94 73 LEU A O 1
ATOM 588 N N . HIS A 1 74 ? 10.068 5.986 -6.972 1.00 95.00 74 HIS A N 1
ATOM 589 C CA . HIS A 1 74 ? 8.739 5.647 -7.479 1.00 95.00 74 HIS A CA 1
ATOM 590 C C . HIS A 1 74 ? 8.128 4.465 -6.710 1.00 95.00 74 HIS A C 1
ATOM 592 O O . HIS A 1 74 ? 6.965 4.508 -6.327 1.00 95.00 74 HIS A O 1
ATOM 598 N N . TYR A 1 75 ? 8.924 3.430 -6.413 1.00 95.81 75 TYR A N 1
ATOM 599 C CA . TYR A 1 75 ? 8.478 2.314 -5.572 1.00 95.81 75 TYR A CA 1
ATOM 600 C C . TYR A 1 75 ? 8.027 2.778 -4.180 1.00 95.81 75 TYR A C 1
ATOM 602 O O . TYR A 1 75 ? 6.991 2.349 -3.679 1.00 95.81 75 TYR A O 1
ATOM 610 N N . ARG A 1 76 ? 8.780 3.690 -3.558 1.00 94.31 76 ARG A N 1
ATOM 611 C CA . ARG A 1 76 ? 8.449 4.214 -2.231 1.00 94.31 76 ARG A CA 1
ATOM 612 C C . ARG A 1 76 ? 7.168 5.047 -2.245 1.00 94.31 76 ARG A C 1
ATOM 614 O O . ARG A 1 76 ? 6.341 4.873 -1.361 1.00 94.31 76 ARG A O 1
ATOM 621 N N . GLU A 1 77 ? 6.997 5.919 -3.232 1.00 95.12 77 GLU A N 1
ATOM 622 C CA . GLU A 1 77 ? 5.767 6.703 -3.408 1.00 95.12 77 GLU A CA 1
ATOM 623 C C . GLU A 1 77 ? 4.557 5.792 -3.633 1.00 95.12 77 GLU A C 1
ATOM 625 O O . GLU A 1 77 ? 3.509 5.994 -3.021 1.00 95.12 77 GLU A O 1
ATOM 630 N N . PHE A 1 78 ? 4.726 4.728 -4.425 1.00 96.06 78 PHE A N 1
ATOM 631 C CA . PHE A 1 78 ? 3.694 3.714 -4.609 1.00 96.06 78 PHE A CA 1
ATOM 632 C C . PHE A 1 78 ? 3.304 3.050 -3.280 1.00 96.06 78 PHE A C 1
ATOM 634 O O . PHE A 1 78 ? 2.121 2.991 -2.954 1.00 96.06 78 PHE A O 1
ATOM 641 N N . LEU A 1 79 ? 4.269 2.618 -2.463 1.00 96.69 79 LEU A N 1
ATOM 642 C CA . LEU A 1 79 ? 3.980 2.048 -1.141 1.00 96.69 79 LEU A CA 1
ATOM 643 C C . LEU A 1 79 ? 3.333 3.056 -0.176 1.00 96.69 79 LEU A C 1
ATOM 645 O O . LEU A 1 79 ? 2.533 2.673 0.670 1.00 96.69 79 LEU A O 1
ATOM 649 N N . GLN A 1 80 ? 3.660 4.344 -0.277 1.00 95.56 80 GLN A N 1
ATOM 650 C CA . GLN A 1 80 ? 3.061 5.396 0.554 1.00 95.56 80 GLN A CA 1
ATOM 651 C C . GLN A 1 80 ? 1.618 5.726 0.161 1.00 95.56 80 GLN A C 1
ATOM 653 O O . GLN A 1 80 ? 0.886 6.283 0.974 1.00 95.56 80 GLN A O 1
ATOM 658 N N . SER A 1 81 ? 1.207 5.377 -1.060 1.00 96.00 81 SER A N 1
ATOM 659 C CA . SER A 1 81 ? -0.125 5.697 -1.579 1.00 96.00 81 SER A CA 1
ATOM 660 C C . SER A 1 81 ? -1.267 4.897 -0.951 1.00 96.00 81 SER A C 1
ATOM 662 O O . SER A 1 81 ? -2.414 5.293 -1.123 1.00 96.00 81 SER A O 1
ATOM 664 N N . ASP A 1 82 ? -0.978 3.814 -0.215 1.00 96.25 82 ASP A N 1
ATOM 665 C CA . ASP A 1 82 ? -1.975 3.095 0.591 1.00 96.25 82 ASP A CA 1
ATOM 666 C C . ASP A 1 82 ? -3.252 2.735 -0.165 1.00 96.25 82 ASP A C 1
ATOM 668 O O . ASP A 1 82 ? -4.366 2.967 0.303 1.00 96.25 82 ASP A O 1
ATOM 672 N N . ARG A 1 83 ? -3.071 2.134 -1.343 1.00 96.25 83 ARG A N 1
ATOM 673 C CA . ARG A 1 83 ? -4.149 1.712 -2.246 1.00 96.25 83 ARG A CA 1
ATOM 674 C C . ARG A 1 83 ? -4.942 0.522 -1.699 1.00 96.25 83 ARG A C 1
ATOM 676 O O . ARG A 1 83 ? -4.962 -0.570 -2.267 1.00 96.25 83 ARG A O 1
ATOM 683 N N . TRP A 1 84 ? -5.574 0.695 -0.544 1.00 96.81 84 TRP A N 1
ATOM 684 C CA . TRP A 1 84 ? -6.345 -0.333 0.149 1.00 96.81 84 TRP A CA 1
ATOM 685 C C . TRP A 1 84 ? -7.583 -0.774 -0.634 1.00 96.81 84 TRP A C 1
ATOM 687 O O . TRP A 1 84 ? -8.086 -1.874 -0.405 1.00 96.81 84 TRP A O 1
ATOM 697 N N . GLU A 1 85 ? -8.059 0.055 -1.561 1.00 96.94 85 GLU A N 1
ATOM 698 C CA . GLU A 1 85 ? -9.140 -0.228 -2.501 1.00 96.94 85 GLU A CA 1
ATOM 699 C C . GLU A 1 85 ? -8.797 -1.324 -3.518 1.00 96.94 85 GLU A C 1
ATOM 701 O O . GLU A 1 85 ? -9.706 -1.936 -4.087 1.00 96.94 85 GLU A O 1
ATOM 706 N N . ASP A 1 86 ? -7.513 -1.612 -3.730 1.00 97.94 86 ASP A N 1
ATOM 707 C CA . ASP A 1 86 ? -7.064 -2.689 -4.616 1.00 97.94 86 ASP A CA 1
ATOM 708 C C . ASP A 1 86 ? -7.205 -4.078 -3.972 1.00 97.94 86 ASP A C 1
ATOM 710 O O . ASP A 1 86 ? -7.157 -5.100 -4.662 1.00 97.94 86 ASP A O 1
ATOM 714 N N . PHE A 1 87 ? -7.458 -4.125 -2.664 1.00 97.88 87 PHE A N 1
ATOM 715 C CA . PHE A 1 87 ? -7.679 -5.352 -1.914 1.00 97.88 87 PHE A CA 1
ATOM 716 C C . PHE A 1 87 ? -9.168 -5.698 -1.823 1.00 97.88 87 PHE A C 1
ATOM 718 O O . PHE A 1 87 ? -10.051 -4.834 -1.762 1.00 97.88 87 PHE A O 1
ATOM 725 N N . GLU A 1 88 ? -9.454 -6.992 -1.809 1.00 97.44 88 GLU A N 1
ATOM 726 C CA . GLU A 1 88 ? -10.714 -7.553 -1.352 1.00 97.44 88 GLU A CA 1
ATOM 727 C C . GLU A 1 88 ? -10.589 -7.882 0.138 1.00 97.44 88 GLU A C 1
ATOM 729 O O . GLU A 1 88 ? -9.795 -8.733 0.535 1.00 97.44 88 GLU A O 1
ATOM 734 N N . TRP A 1 89 ? -11.372 -7.188 0.963 1.00 96.38 89 TRP A N 1
ATOM 735 C CA . TRP A 1 89 ? -11.401 -7.371 2.412 1.00 96.38 89 TRP A CA 1
ATOM 736 C C . TRP A 1 89 ? -12.621 -8.198 2.799 1.00 96.38 89 TRP A C 1
ATOM 738 O O . TRP A 1 89 ? -13.744 -7.860 2.424 1.00 96.38 89 TRP A O 1
ATOM 748 N N . LYS A 1 90 ? -12.410 -9.260 3.576 1.00 95.69 90 LYS A N 1
ATOM 749 C CA . LYS A 1 90 ? -13.487 -10.085 4.129 1.00 95.69 90 LYS A CA 1
ATOM 750 C C . LYS A 1 90 ? -13.585 -9.839 5.623 1.00 95.69 90 LYS A C 1
ATOM 752 O O . LYS A 1 90 ? -12.578 -9.883 6.329 1.00 95.69 90 LYS A O 1
ATOM 757 N N . TYR A 1 91 ? -14.805 -9.617 6.088 1.00 94.88 91 TYR A N 1
ATOM 758 C CA . TYR A 1 91 ? -15.140 -9.396 7.490 1.00 94.88 91 TYR A CA 1
ATOM 759 C C . TYR A 1 91 ? -16.125 -10.470 7.935 1.00 94.88 91 TYR A C 1
ATOM 761 O O . TYR A 1 91 ? -16.843 -11.040 7.113 1.00 94.88 91 TYR A O 1
ATOM 769 N N . ASN A 1 92 ? -16.142 -10.749 9.232 1.00 90.81 92 ASN A N 1
ATOM 770 C CA . ASN A 1 92 ? -17.197 -11.546 9.834 1.00 90.81 92 ASN A CA 1
ATOM 771 C C . ASN A 1 92 ? -18.219 -10.597 10.466 1.00 90.81 92 ASN A C 1
ATOM 773 O O . ASN A 1 92 ? -17.815 -9.656 11.140 1.00 90.81 92 ASN A O 1
ATOM 777 N N . GLY A 1 93 ? -19.513 -10.843 10.273 1.00 88.62 93 GLY A N 1
ATOM 778 C CA . GLY A 1 93 ? -20.555 -10.003 10.867 1.00 88.62 93 GLY A CA 1
ATOM 779 C C . GLY A 1 93 ? -20.622 -8.591 10.277 1.00 88.62 93 GLY A C 1
ATOM 780 O O . GLY A 1 93 ? -20.544 -8.408 9.059 1.00 88.62 93 GLY A O 1
ATOM 781 N N . ASN A 1 94 ? -20.843 -7.597 11.137 1.00 90.44 94 ASN A N 1
ATOM 782 C CA . ASN A 1 94 ? -21.000 -6.206 10.736 1.00 90.44 94 ASN A CA 1
ATOM 783 C C . ASN A 1 94 ? -19.628 -5.514 10.651 1.00 90.44 94 ASN A C 1
ATOM 785 O O . ASN A 1 94 ? -18.772 -5.667 11.516 1.00 90.44 94 ASN A O 1
ATOM 789 N N . HIS A 1 95 ? -19.428 -4.687 9.623 1.00 86.62 95 HIS A N 1
ATOM 790 C CA . HIS A 1 95 ? -18.178 -3.947 9.402 1.00 86.62 95 HIS A CA 1
ATOM 791 C C . HIS A 1 95 ? -17.757 -3.030 10.561 1.00 86.62 95 HIS A C 1
ATOM 793 O O . HIS A 1 95 ? -16.588 -2.655 10.642 1.00 86.62 95 HIS A O 1
ATOM 799 N N . PHE A 1 96 ? -18.696 -2.644 11.423 1.00 90.69 96 PHE A N 1
ATOM 800 C CA . PHE A 1 96 ? -18.476 -1.733 12.542 1.00 90.69 96 PHE A CA 1
ATOM 801 C C . PHE A 1 96 ? -18.400 -2.443 13.895 1.00 90.69 96 PHE A C 1
ATOM 803 O O . PHE A 1 96 ? -18.263 -1.772 14.915 1.00 90.69 96 PHE A O 1
ATOM 810 N N . ASP A 1 97 ? -18.427 -3.781 13.924 1.00 90.19 97 ASP A N 1
ATOM 811 C CA . ASP A 1 97 ? -18.319 -4.545 15.174 1.00 90.19 97 ASP A CA 1
ATOM 812 C C . ASP A 1 97 ? -17.022 -4.210 15.934 1.00 90.19 97 ASP A C 1
ATOM 814 O O . ASP A 1 97 ? -17.003 -4.178 17.167 1.00 90.19 97 ASP A O 1
ATOM 818 N N . SER A 1 98 ? -15.956 -3.835 15.215 1.00 88.19 98 SER A N 1
ATOM 819 C CA . SER A 1 98 ? -14.678 -3.451 15.821 1.00 88.19 98 SER A CA 1
ATOM 820 C C . SER A 1 98 ? -14.716 -2.158 16.639 1.00 88.19 98 SER A C 1
ATOM 822 O O . SER A 1 98 ? -13.798 -1.904 17.420 1.00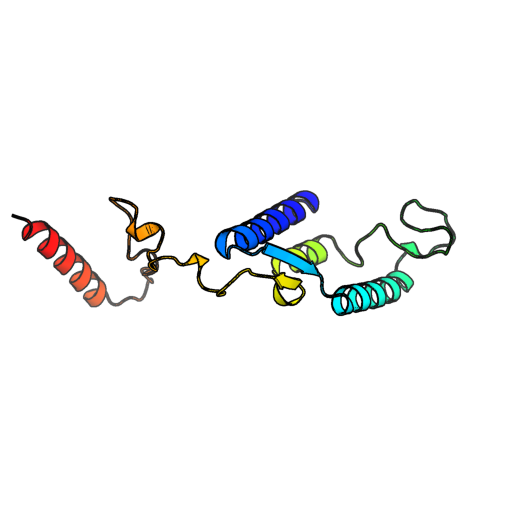 88.19 98 SER A O 1
ATOM 824 N N . TRP A 1 99 ? -15.761 -1.336 16.500 1.00 90.25 99 TRP A N 1
ATOM 825 C CA . TRP A 1 99 ? -15.905 -0.093 17.262 1.00 90.25 99 TRP A CA 1
ATOM 826 C C . TRP A 1 99 ? -16.366 -0.340 18.700 1.00 90.25 99 TRP A C 1
ATOM 828 O O . TRP A 1 99 ? -16.173 0.516 19.568 1.00 90.25 99 TRP A O 1
ATOM 838 N N . GLY A 1 100 ? -16.960 -1.505 18.978 1.00 89.44 100 GLY A N 1
ATOM 839 C CA . GLY A 1 100 ? -17.546 -1.809 20.278 1.00 89.44 100 GLY A CA 1
ATOM 840 C C . GLY A 1 100 ? -18.544 -0.729 20.705 1.00 89.44 100 GLY A C 1
ATOM 841 O O . GLY A 1 100 ? -19.522 -0.467 20.016 1.00 89.44 100 GLY A O 1
ATOM 842 N N . LEU A 1 101 ? -18.281 -0.080 21.842 1.00 92.19 101 LEU A N 1
ATOM 843 C CA . LEU A 1 101 ? -19.131 0.988 22.388 1.00 92.19 101 LEU A CA 1
ATOM 844 C C . LEU A 1 101 ? -18.810 2.392 21.838 1.00 92.19 101 LEU A C 1
ATOM 846 O O . LEU A 1 101 ? -19.377 3.368 22.315 1.00 92.19 101 LEU A O 1
ATOM 850 N N . GLY A 1 102 ? -17.896 2.514 20.870 1.00 92.62 102 GLY A N 1
ATOM 851 C CA . GLY A 1 102 ? -17.588 3.791 20.215 1.00 92.62 102 GLY A CA 1
ATOM 852 C C . GLY A 1 102 ? -16.613 4.704 20.965 1.00 92.62 102 GLY A C 1
ATOM 853 O O . GLY A 1 102 ? -16.400 5.829 20.529 1.00 92.62 102 GLY A O 1
ATOM 854 N N . PHE A 1 103 ? -15.989 4.235 22.049 1.00 90.94 103 PHE A N 1
ATOM 855 C CA . PHE A 1 103 ? -14.949 4.994 22.750 1.00 90.94 103 PHE A CA 1
ATOM 856 C C . PHE A 1 103 ? -13.629 4.990 21.981 1.00 90.94 103 PHE A C 1
ATOM 858 O O . PHE A 1 103 ? -13.111 3.926 21.620 1.00 90.94 103 PHE A O 1
ATOM 865 N N . SER A 1 104 ? -13.047 6.172 21.817 1.00 89.75 104 SER A N 1
ATOM 866 C CA . SER A 1 104 ? -11.681 6.354 21.339 1.00 89.75 104 SER A CA 1
ATOM 867 C C . SER A 1 104 ? -10.652 5.860 22.364 1.00 89.75 104 SER A C 1
ATOM 869 O O . SER A 1 104 ? -10.960 5.609 23.530 1.00 89.75 104 SER A O 1
ATOM 871 N N . GLN A 1 105 ? -9.396 5.713 21.932 1.00 86.06 105 GLN A N 1
ATOM 872 C CA . GLN A 1 105 ? -8.302 5.367 22.843 1.00 86.06 105 GLN A CA 1
ATOM 873 C C . GLN A 1 105 ? -8.051 6.479 23.874 1.00 86.06 105 GLN A C 1
ATOM 875 O O . GLN A 1 105 ? -7.859 6.174 25.045 1.00 86.06 105 GLN A O 1
ATOM 880 N N . ALA A 1 106 ? -8.124 7.745 23.448 1.00 89.88 106 ALA A N 1
ATOM 881 C CA . ALA A 1 106 ? -7.913 8.906 24.311 1.00 89.88 106 ALA A CA 1
ATOM 882 C C . ALA A 1 106 ? -8.914 8.954 25.477 1.00 89.88 106 ALA A C 1
ATOM 884 O O . ALA A 1 106 ? -8.522 9.202 26.607 1.00 89.88 106 ALA A O 1
ATOM 885 N N . GLU A 1 107 ? -10.188 8.621 25.248 1.00 91.19 107 GLU A N 1
ATOM 886 C CA . GLU A 1 107 ? -11.209 8.606 26.313 1.00 91.19 107 GLU A CA 1
ATOM 887 C C . GLU A 1 107 ? -10.991 7.516 27.376 1.00 91.19 107 GLU A C 1
ATOM 889 O O . GLU A 1 107 ? -11.646 7.530 28.415 1.00 91.19 107 GLU A O 1
ATOM 894 N N . ARG A 1 108 ? -10.096 6.553 27.130 1.00 88.00 108 ARG A N 1
ATOM 895 C CA . ARG A 1 108 ? -9.770 5.482 28.086 1.00 88.00 108 ARG A CA 1
ATOM 896 C C . ARG A 1 108 ? -8.540 5.789 28.935 1.00 88.00 108 ARG A C 1
ATOM 898 O O . ARG A 1 108 ? -8.250 5.038 29.863 1.00 88.00 108 ARG A O 1
ATOM 905 N N . GLU A 1 109 ? -7.804 6.841 28.603 1.00 90.62 109 GLU A N 1
ATOM 906 C CA . GLU A 1 109 ? -6.595 7.251 29.308 1.00 90.62 109 GLU A CA 1
ATOM 907 C C . GLU A 1 109 ? -6.944 8.324 30.349 1.00 90.62 109 GLU A C 1
ATOM 909 O O . GLU A 1 109 ? -7.617 9.303 30.044 1.00 90.62 109 GLU A O 1
ATOM 914 N N . GLU A 1 110 ? -6.475 8.158 31.590 1.00 87.06 110 GLU A N 1
ATOM 915 C CA . GLU A 1 110 ? -6.888 8.986 32.739 1.00 87.06 110 GLU A CA 1
ATOM 916 C C . GLU A 1 110 ? -6.554 10.483 32.582 1.00 87.06 110 GLU A C 1
ATOM 918 O O . GLU A 1 110 ? -7.238 11.330 33.145 1.00 87.06 110 GLU A O 1
ATOM 923 N N . ASN A 1 111 ? -5.527 10.819 31.794 1.00 86.75 111 ASN A N 1
ATOM 924 C CA . ASN A 1 111 ? -5.033 12.190 31.617 1.00 86.75 111 ASN A CA 1
ATOM 925 C C . ASN A 1 111 ? -4.766 12.549 30.142 1.00 86.75 111 ASN A C 1
ATOM 927 O O . ASN A 1 111 ? -3.848 13.319 29.849 1.00 86.75 111 ASN A O 1
ATOM 931 N N . ALA A 1 112 ? -5.510 11.966 29.197 1.00 87.75 112 ALA A N 1
ATOM 932 C CA . ALA A 1 112 ? -5.325 12.278 27.781 1.00 87.75 112 ALA A CA 1
ATOM 933 C C . ALA A 1 112 ? -5.928 13.634 27.386 1.00 87.75 112 ALA A C 1
ATOM 935 O O . ALA A 1 112 ? -6.984 14.048 27.865 1.00 87.75 112 ALA A O 1
ATOM 936 N N . ASP A 1 113 ? -5.270 14.306 26.441 1.00 87.06 113 ASP A N 1
ATOM 937 C CA . ASP A 1 113 ? -5.816 15.488 25.780 1.00 87.06 113 ASP A CA 1
ATOM 938 C C . ASP A 1 113 ? -6.930 15.079 24.802 1.00 87.06 113 ASP A C 1
ATOM 940 O O . ASP A 1 113 ? -6.678 14.661 23.669 1.00 87.06 113 ASP A O 1
ATOM 944 N N . LEU A 1 114 ? -8.185 15.226 25.234 1.00 89.81 114 LEU A N 1
ATOM 945 C CA . LEU A 1 114 ? -9.371 14.962 24.408 1.00 89.81 114 LEU A CA 1
ATOM 946 C C . LEU A 1 114 ? -9.553 15.990 23.274 1.00 89.81 114 LEU A C 1
ATOM 948 O O . LEU A 1 114 ? -10.349 15.784 22.356 1.00 89.81 114 LEU A O 1
ATOM 952 N N . SER A 1 115 ? -8.798 17.087 23.315 1.00 89.31 115 SER A N 1
ATOM 953 C CA . SER A 1 115 ? -8.808 18.170 22.334 1.00 89.31 115 SER A CA 1
ATOM 954 C C . SER A 1 115 ? -7.575 18.191 21.425 1.00 89.31 115 SER A C 1
ATOM 956 O O . SER A 1 115 ? -7.354 19.187 20.744 1.00 89.31 115 SER A O 1
ATOM 958 N N . TYR A 1 116 ? -6.827 17.084 21.317 1.00 84.31 116 TYR A N 1
ATOM 959 C CA . TYR A 1 116 ? -5.575 16.986 20.541 1.00 84.31 116 TYR A CA 1
ATOM 960 C C . TYR A 1 116 ? -5.664 17.450 19.071 1.00 84.31 116 TYR A C 1
ATOM 962 O O . TYR A 1 116 ? -4.656 17.750 18.424 1.00 84.31 116 TYR A O 1
ATOM 970 N N . TRP A 1 117 ? -6.867 17.446 18.494 1.00 84.00 117 TRP A N 1
ATOM 971 C CA . TRP A 1 117 ? -7.133 17.868 17.120 1.00 84.00 117 TRP A CA 1
ATOM 972 C C . TRP A 1 117 ? -7.260 19.395 16.977 1.00 84.00 117 TRP A C 1
ATOM 974 O O . TRP A 1 117 ? -7.111 19.912 15.866 1.00 84.00 117 TRP A O 1
ATOM 984 N N . ILE A 1 118 ? -7.491 20.123 18.073 1.00 86.12 118 ILE A N 1
ATOM 985 C CA . ILE A 1 118 ? -7.513 21.585 18.113 1.00 86.12 118 ILE A CA 1
ATOM 986 C C . ILE A 1 118 ? -6.065 22.076 18.110 1.00 86.12 118 ILE A C 1
ATOM 988 O O . ILE A 1 118 ? -5.355 22.012 19.108 1.00 86.12 118 ILE A O 1
ATOM 992 N N . LYS A 1 119 ? -5.611 22.578 16.961 1.00 78.69 119 LYS A N 1
ATOM 993 C CA . LYS A 1 119 ? -4.279 23.174 16.820 1.00 78.69 119 LYS A CA 1
ATOM 994 C C . LYS A 1 119 ? -4.376 24.690 16.870 1.00 78.69 119 LYS A C 1
ATOM 996 O O . LYS A 1 119 ? -5.169 25.292 16.147 1.00 78.69 119 LYS A O 1
ATOM 1001 N N . THR A 1 120 ? -3.521 25.313 17.669 1.00 70.12 120 THR A N 1
ATOM 1002 C CA . THR A 1 120 ? -3.362 26.766 17.674 1.00 70.12 120 THR A CA 1
ATOM 1003 C C . THR A 1 120 ? -2.697 27.198 16.369 1.00 70.12 120 THR A C 1
ATOM 1005 O O . THR A 1 120 ? -1.556 26.825 16.093 1.00 70.12 120 THR A O 1
ATOM 1008 N N . TYR A 1 121 ? -3.404 27.971 15.546 1.00 68.25 1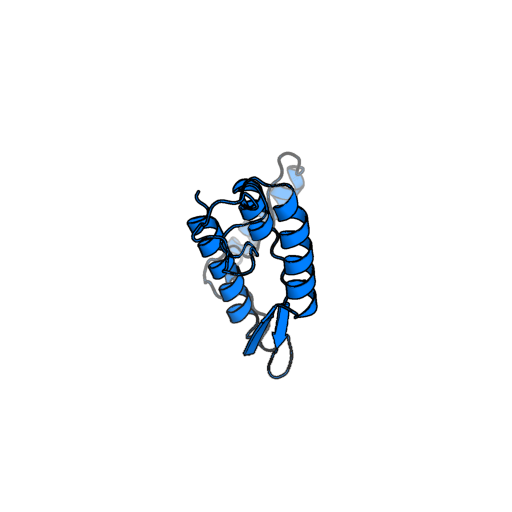21 TYR A N 1
ATOM 1009 C CA . TYR A 1 121 ? -2.828 28.600 14.358 1.00 68.25 121 TYR A CA 1
ATOM 1010 C C . TYR A 1 121 ? -2.343 30.020 14.692 1.00 68.25 121 TYR A C 1
ATOM 1012 O O . TYR A 1 121 ? -2.954 30.675 15.539 1.00 68.25 121 TYR A O 1
ATOM 1020 N N . PRO A 1 122 ? -1.292 30.539 14.020 1.00 70.44 122 PRO A N 1
ATOM 1021 C CA . PRO A 1 122 ? -0.726 31.866 14.303 1.00 70.44 122 PRO A CA 1
ATOM 1022 C C . PRO A 1 122 ? -1.722 33.032 14.173 1.00 70.44 122 PRO A C 1
ATOM 1024 O O . PRO A 1 122 ? -1.459 34.127 14.652 1.00 70.44 122 PRO A O 1
ATOM 1027 N N . ASN A 1 123 ? -2.847 32.809 13.497 1.00 67.38 123 ASN A N 1
ATOM 1028 C CA . ASN A 1 123 ? -3.900 33.780 13.217 1.00 67.38 123 ASN A CA 1
ATOM 1029 C C . ASN A 1 123 ? -5.233 33.450 13.909 1.00 67.38 123 ASN A C 1
ATOM 1031 O O . ASN A 1 123 ? -6.269 33.980 13.508 1.00 67.38 123 ASN A O 1
ATOM 1035 N N . MET A 1 124 ? -5.234 32.582 14.924 1.00 62.94 124 MET A N 1
ATOM 1036 C CA . MET A 1 124 ? -6.404 32.448 15.786 1.00 62.94 124 MET A CA 1
ATOM 1037 C C . MET A 1 124 ? -6.539 33.746 16.595 1.00 62.94 124 MET A C 1
ATOM 1039 O O . MET A 1 124 ? -5.577 34.130 17.267 1.00 62.94 124 MET A O 1
ATOM 1043 N N . PRO A 1 125 ? -7.665 34.470 16.497 1.00 67.50 125 PRO A N 1
ATOM 1044 C CA . PRO A 1 125 ? -7.805 35.727 17.209 1.00 67.50 125 PRO A CA 1
ATOM 1045 C C . PRO A 1 125 ? -7.732 35.438 18.719 1.00 67.50 125 PRO A C 1
ATOM 1047 O O . PRO A 1 125 ? -8.299 34.463 19.217 1.00 67.50 125 PRO A O 1
ATOM 1050 N N . LEU A 1 126 ? -6.906 36.220 19.423 1.00 62.34 126 LEU A N 1
ATOM 1051 C CA . LEU A 1 126 ? -6.503 35.969 20.818 1.00 62.34 126 LEU A CA 1
ATOM 1052 C C . LEU A 1 126 ? -7.702 35.867 21.773 1.00 62.34 126 LEU A C 1
ATOM 1054 O O . LEU A 1 126 ? -7.629 35.184 22.792 1.00 62.34 126 LEU A O 1
ATOM 1058 N N . ASP A 1 127 ? -8.817 36.498 21.417 1.00 67.31 127 ASP A N 1
ATOM 1059 C CA . ASP A 1 127 ? -10.071 36.457 22.162 1.00 67.31 127 ASP A CA 1
ATOM 1060 C C . ASP A 1 127 ? -10.694 35.053 22.216 1.00 67.31 127 ASP A C 1
ATOM 1062 O O . ASP A 1 127 ? -11.302 34.698 23.225 1.00 67.31 127 ASP A O 1
ATOM 1066 N N . ALA A 1 128 ? -10.518 34.233 21.175 1.00 63.22 128 ALA A N 1
ATOM 1067 C CA . ALA A 1 128 ? -11.015 32.860 21.145 1.00 63.22 128 ALA A CA 1
ATOM 1068 C C . ALA A 1 128 ? -10.212 31.929 22.070 1.00 63.22 128 ALA A C 1
ATOM 1070 O O . ALA A 1 128 ? -10.796 31.065 22.721 1.00 63.22 128 ALA A O 1
ATOM 1071 N N . LEU A 1 129 ? -8.891 32.128 22.171 1.00 62.62 129 LEU A N 1
ATOM 1072 C CA . LEU A 1 129 ? -8.027 31.347 23.067 1.00 62.62 129 LEU A CA 1
ATOM 1073 C C . LEU A 1 129 ? -8.267 31.698 24.535 1.00 62.62 129 LEU A C 1
ATOM 1075 O O . LEU A 1 129 ? -8.343 30.796 25.368 1.00 62.62 129 LEU A O 1
ATOM 1079 N N . GLN A 1 130 ? -8.434 32.988 24.841 1.00 67.06 130 GLN A N 1
ATOM 1080 C CA . GLN A 1 130 ? -8.679 33.459 26.204 1.00 67.06 130 GLN A CA 1
ATOM 1081 C C . GLN A 1 130 ? -9.937 32.805 26.800 1.00 67.06 130 GLN A C 1
ATOM 1083 O O . GLN A 1 130 ? -9.890 32.288 27.909 1.00 67.06 130 GLN A O 1
ATOM 1088 N N . ARG A 1 131 ? -11.027 32.715 26.018 1.00 63.69 131 ARG A N 1
ATOM 1089 C CA . ARG A 1 131 ? -12.282 32.078 26.460 1.00 63.69 131 ARG A CA 1
ATOM 1090 C C . ARG A 1 131 ? -12.113 30.606 26.832 1.00 63.69 131 ARG A C 1
ATOM 1092 O O . ARG A 1 131 ? -12.699 30.172 27.812 1.00 63.69 131 ARG A O 1
ATOM 1099 N N . VAL A 1 132 ? -11.324 29.847 26.068 1.00 65.19 132 VAL A N 1
ATOM 1100 C CA . VAL A 1 132 ? -11.104 28.415 26.338 1.00 65.19 132 VAL A CA 1
ATOM 1101 C C . VAL A 1 132 ? -10.250 28.217 27.590 1.00 65.19 132 VAL A C 1
ATOM 1103 O O . VAL A 1 132 ? -10.566 27.355 28.408 1.00 65.19 132 VAL A O 1
ATOM 1106 N N . TYR A 1 133 ? -9.189 29.012 27.762 1.00 63.91 133 TYR A N 1
ATOM 1107 C CA . TYR A 1 133 ? -8.354 28.947 28.966 1.00 63.91 133 TYR A CA 1
ATOM 1108 C C . TYR A 1 133 ? -9.131 29.345 30.226 1.00 63.91 133 TYR A C 1
ATOM 1110 O O . TYR A 1 133 ? -9.045 28.643 31.233 1.00 63.91 133 TYR A O 1
ATOM 1118 N N . ASP A 1 134 ? -9.929 30.411 30.150 1.00 65.75 134 ASP A N 1
ATOM 1119 C CA . ASP A 1 134 ? -10.742 30.881 31.272 1.00 65.75 134 ASP A CA 1
ATOM 1120 C C . ASP A 1 134 ? -11.807 29.836 31.676 1.00 65.75 134 ASP A C 1
ATOM 1122 O O . ASP A 1 134 ? -12.009 29.598 32.868 1.00 65.75 134 ASP A O 1
ATOM 1126 N N . ASP A 1 135 ? -12.428 29.137 30.713 1.00 60.53 135 ASP A N 1
ATOM 1127 C CA . ASP A 1 135 ? -13.389 28.052 30.987 1.00 60.53 135 ASP A CA 1
ATOM 1128 C C . ASP A 1 135 ? -12.732 26.812 31.619 1.00 60.53 135 ASP A C 1
ATOM 1130 O O . ASP A 1 135 ? -13.307 26.191 32.519 1.00 60.53 135 ASP A O 1
ATOM 1134 N N . GLN A 1 136 ? -11.515 26.442 31.201 1.00 60.06 136 GLN A N 1
ATOM 1135 C CA . GLN A 1 136 ? -10.802 25.312 31.811 1.00 60.06 136 GLN A CA 1
ATOM 1136 C C . GLN A 1 136 ? -10.360 25.602 33.249 1.00 60.06 136 GLN A C 1
ATOM 1138 O O . GLN A 1 136 ? -10.419 24.712 34.104 1.00 60.06 136 GLN A O 1
ATOM 1143 N N . ASP A 1 137 ? -9.956 26.838 33.543 1.00 57.12 137 ASP A N 1
ATOM 1144 C CA . ASP A 1 137 ? -9.630 27.253 34.908 1.00 57.12 137 ASP A CA 1
ATOM 1145 C C . ASP A 1 137 ? -10.879 27.337 35.799 1.00 57.12 137 ASP A C 1
ATOM 1147 O O . ASP A 1 137 ? -10.812 26.989 36.981 1.00 57.12 137 ASP A O 1
ATOM 1151 N N . LEU A 1 138 ? -12.038 27.717 35.250 1.00 55.19 138 LEU A N 1
ATOM 1152 C CA . LEU A 1 138 ? -13.323 27.656 35.957 1.00 55.19 138 LEU A CA 1
ATOM 1153 C C . LEU A 1 138 ? -13.747 26.211 36.258 1.00 55.19 138 LEU A C 1
ATOM 1155 O O . LEU A 1 138 ? -14.133 25.918 37.391 1.00 55.19 138 LEU A O 1
ATOM 1159 N N . ALA A 1 139 ? -13.607 25.293 35.298 1.00 54.97 139 ALA A N 1
ATOM 1160 C CA . ALA A 1 139 ? -13.907 23.873 35.495 1.00 54.97 139 ALA A CA 1
ATOM 1161 C C . ALA A 1 139 ? -13.009 23.223 36.566 1.00 54.97 139 ALA A C 1
ATOM 1163 O O . ALA A 1 139 ? -13.477 22.402 37.354 1.00 54.97 139 ALA A O 1
ATOM 1164 N N . ARG A 1 140 ? -11.735 23.633 36.660 1.00 55.09 140 ARG A N 1
ATOM 1165 C CA . ARG A 1 140 ? -10.801 23.178 37.708 1.00 55.09 140 ARG A CA 1
ATOM 1166 C C . ARG A 1 140 ? -11.076 23.787 39.084 1.00 55.09 140 ARG A C 1
ATOM 1168 O O . ARG A 1 140 ? -10.767 23.160 40.090 1.00 55.09 140 ARG A O 1
ATOM 1175 N N . ARG A 1 141 ? -11.648 24.994 39.147 1.00 54.53 141 ARG A N 1
ATOM 1176 C CA . ARG A 1 141 ? -12.007 25.677 40.406 1.00 54.53 141 ARG A CA 1
ATOM 1177 C C . ARG A 1 141 ? -13.382 25.281 40.955 1.00 54.53 141 ARG A C 1
ATOM 1179 O O . ARG A 1 141 ? -13.644 25.536 42.126 1.00 54.53 141 ARG A O 1
ATOM 1186 N N . GLY A 1 142 ? -14.245 24.684 40.132 1.00 51.06 142 GLY A N 1
ATOM 1187 C CA . GLY A 1 142 ? -15.588 24.226 40.508 1.00 51.06 142 GLY A CA 1
ATOM 1188 C C . GLY A 1 142 ? -15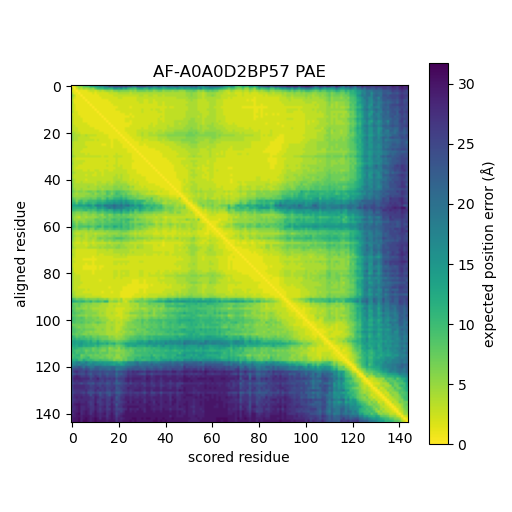.682 22.772 40.989 1.00 51.06 142 GLY A C 1
ATOM 1189 O O . GLY A 1 142 ? -16.764 22.349 41.382 1.00 51.06 142 GLY A O 1
ATOM 1190 N N . ALA A 1 143 ? -14.585 22.010 40.967 1.00 48.09 143 ALA A N 1
ATOM 1191 C CA . ALA A 1 143 ? -14.525 20.659 41.524 1.00 48.09 143 ALA A CA 1
ATOM 1192 C C . ALA A 1 143 ? -14.220 20.714 43.036 1.00 48.09 143 ALA A C 1
ATOM 1194 O O . ALA A 1 143 ? -13.072 20.570 43.453 1.00 48.09 143 ALA A O 1
ATOM 1195 N N . CYS A 1 144 ? -15.264 20.955 43.833 1.00 38.19 144 CYS A N 1
ATOM 1196 C CA . CYS A 1 144 ? -15.333 20.697 45.275 1.00 38.19 144 CYS A CA 1
ATOM 1197 C C . CYS A 1 144 ? -16.500 19.744 45.545 1.00 38.19 144 CYS A C 1
ATOM 1199 O O . CYS A 1 144 ? -17.569 19.954 44.926 1.00 38.19 144 CYS A O 1
#

Foldseek 3Di:
DFLVVLVVVLVVVVVVVCVLQVFPDKDFDPVVVVVLQVVLQVLCVVDPLQDPDDDPQADPVSGGHNDDSDDRVVSSVVSVVPPVVRMDTHHDDDSCVSCPVVDDPQNVDPDRDPPVVDDDDPPPPVVVVVVVVVVVVVVVVPPD

InterPro domains:
  IPR036188 FAD/NAD(P)-binding domain superfamily [G3DSA:3.50.50.60] (1-97)